Protein AF-A0A944XLC6-F1 (afdb_monomer)

Secondary structure (DSSP, 8-state):
--HHHHHHHH-TTTHHHHHHHHHHHHHHHTHHHH-HHHHHHHHHHHHHHHHHHHHH---TTHHHHHHHHIIIIIHHHHHHHHHTTGGG-S----HHHHHHHHTT-

Mean predicted aligned error: 4.11 Å

Sequence (105 aa):
IDMAKQFAIKNPEYGFENYSNYWLNSLYKIQKRLGGERYKSLLTQLKIALQNHQNNGDLDDYLPLIKSLLVDYYDPMYDFQINHKKQRVIFEGNSQEVKSFLDKN

Structure (mmCIF, N/CA/C/O backbone):
data_AF-A0A944XLC6-F1
#
_entry.id   AF-A0A944XLC6-F1
#
loop_
_atom_site.group_PDB
_atom_site.id
_atom_site.type_symbol
_atom_site.label_atom_id
_atom_site.label_alt_id
_atom_site.label_comp_id
_atom_site.label_asym_id
_atom_site.label_entity_id
_atom_site.label_seq_id
_atom_site.pdbx_PDB_ins_code
_atom_site.Cartn_x
_atom_site.Cartn_y
_atom_site.Cartn_z
_atom_site.occupancy
_atom_site.B_iso_or_equiv
_atom_site.auth_seq_id
_atom_site.auth_comp_id
_atom_site.auth_asym_id
_atom_site.auth_atom_id
_atom_site.pdbx_PDB_model_num
ATOM 1 N N . ILE A 1 1 ? -9.097 -3.928 -12.815 1.00 57.00 1 ILE A N 1
ATOM 2 C CA . ILE A 1 1 ? -8.561 -2.841 -13.669 1.00 57.00 1 ILE A CA 1
ATOM 3 C C . ILE A 1 1 ? -7.047 -2.883 -13.537 1.00 57.00 1 ILE A C 1
ATOM 5 O O . ILE A 1 1 ? 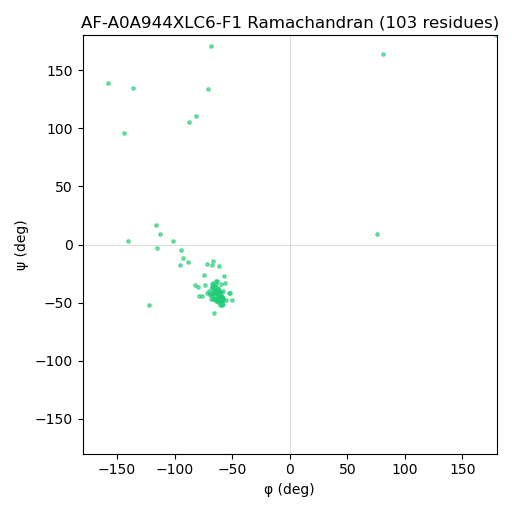-6.563 -2.843 -12.415 1.00 57.00 1 ILE A O 1
ATOM 9 N N . ASP A 1 2 ? -6.326 -3.048 -14.642 1.00 86.44 2 ASP A N 1
ATOM 10 C CA . ASP A 1 2 ? -4.860 -3.114 -14.668 1.00 86.44 2 ASP A CA 1
ATOM 11 C C . ASP A 1 2 ? -4.293 -1.690 -14.784 1.00 86.44 2 ASP A C 1
ATOM 13 O O . ASP A 1 2 ? -4.416 -1.042 -15.826 1.00 86.44 2 ASP A O 1
ATOM 17 N N . MET A 1 3 ? -3.747 -1.171 -13.681 1.00 92.00 3 MET A N 1
ATOM 18 C CA . MET A 1 3 ? -3.285 0.218 -13.590 1.00 92.00 3 MET A CA 1
ATOM 19 C C . MET A 1 3 ? -2.104 0.499 -14.521 1.00 92.00 3 MET A C 1
ATOM 21 O O . MET A 1 3 ? -2.078 1.553 -15.152 1.00 92.00 3 MET A O 1
ATOM 25 N N . ALA A 1 4 ? -1.159 -0.435 -14.655 1.00 93.69 4 ALA A N 1
ATOM 26 C CA . ALA A 1 4 ? -0.010 -0.257 -15.541 1.00 93.69 4 ALA A CA 1
ATOM 27 C C . ALA A 1 4 ? -0.469 -0.090 -16.997 1.00 93.69 4 ALA A C 1
ATOM 29 O O . ALA A 1 4 ? -0.031 0.837 -17.684 1.00 93.69 4 ALA A O 1
ATOM 30 N N . LYS A 1 5 ? -1.454 -0.889 -17.430 1.00 94.12 5 LYS A N 1
ATOM 31 C CA . LYS A 1 5 ? -2.084 -0.724 -18.750 1.00 94.12 5 LYS A CA 1
ATOM 32 C C . LYS A 1 5 ? -2.780 0.624 -18.914 1.00 94.12 5 LYS A C 1
ATOM 34 O O . LYS A 1 5 ? -2.678 1.222 -19.979 1.00 94.12 5 LYS A O 1
ATOM 39 N N . GLN A 1 6 ? -3.465 1.136 -17.891 1.00 95.69 6 GLN A N 1
ATOM 40 C CA . GLN A 1 6 ? -4.107 2.454 -17.983 1.00 95.69 6 GLN A CA 1
ATOM 41 C C . GLN A 1 6 ? -3.095 3.586 -18.175 1.00 95.69 6 GLN A C 1
ATOM 43 O O . GLN A 1 6 ? -3.324 4.480 -18.992 1.00 95.69 6 GLN A O 1
ATOM 48 N N . PHE A 1 7 ? -1.968 3.542 -17.461 1.00 96.69 7 PHE A N 1
ATOM 49 C CA . PHE A 1 7 ? -0.895 4.510 -17.668 1.00 96.69 7 PHE A CA 1
ATOM 50 C C . PHE A 1 7 ? -0.277 4.387 -19.066 1.00 96.69 7 PHE A C 1
ATOM 52 O O . PHE A 1 7 ? -0.058 5.414 -19.705 1.00 96.69 7 PHE A O 1
ATOM 59 N N . ALA A 1 8 ? -0.072 3.163 -19.566 1.00 95.25 8 ALA A N 1
ATOM 60 C CA . ALA A 1 8 ? 0.419 2.917 -20.923 1.00 95.25 8 ALA A CA 1
ATOM 61 C C . ALA A 1 8 ? -0.544 3.430 -22.009 1.00 95.25 8 ALA A C 1
ATOM 63 O O . ALA A 1 8 ? -0.107 4.054 -22.968 1.00 95.25 8 ALA A O 1
ATOM 64 N N . ILE A 1 9 ? -1.859 3.243 -21.843 1.00 96.56 9 ILE A N 1
ATOM 65 C CA . ILE A 1 9 ? -2.869 3.777 -22.775 1.00 96.56 9 ILE A CA 1
ATOM 66 C C . ILE A 1 9 ? -2.850 5.310 -22.783 1.00 96.56 9 ILE A C 1
ATOM 68 O O . ILE A 1 9 ? -2.970 5.928 -23.838 1.00 96.56 9 ILE A O 1
ATOM 72 N N . LYS A 1 10 ? -2.713 5.937 -21.609 1.00 96.31 10 LYS A N 1
ATOM 73 C CA . LYS A 1 10 ? -2.743 7.399 -21.478 1.00 96.31 10 LYS A CA 1
ATOM 74 C C . LYS A 1 10 ? -1.469 8.069 -22.000 1.00 96.31 10 LYS A C 1
ATOM 76 O O . LYS A 1 10 ? -1.538 9.183 -22.511 1.00 96.31 10 LYS A O 1
ATOM 81 N N . ASN A 1 11 ? -0.319 7.427 -21.824 1.00 96.38 11 ASN A N 1
ATOM 82 C CA . ASN A 1 11 ? 0.972 7.905 -22.299 1.00 96.38 11 ASN A CA 1
ATOM 83 C C . ASN A 1 11 ? 1.815 6.694 -22.738 1.00 96.38 11 ASN A C 1
ATOM 85 O O . ASN A 1 11 ? 2.443 6.068 -21.888 1.00 96.38 11 ASN A O 1
ATOM 89 N N . PRO A 1 12 ? 1.827 6.342 -24.034 1.00 94.25 12 PRO A N 1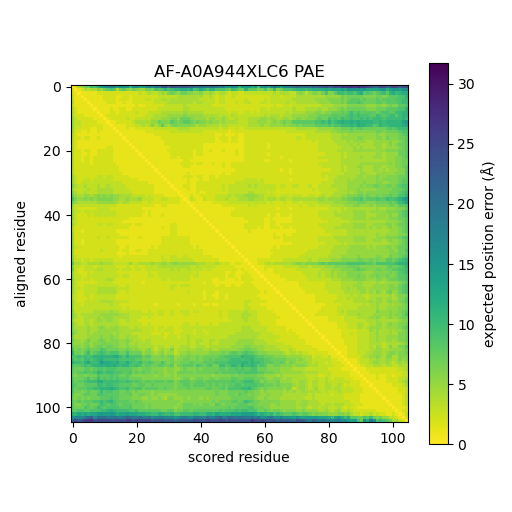
ATOM 90 C CA . PRO A 1 12 ? 2.539 5.157 -24.517 1.00 94.25 12 PRO A CA 1
ATOM 91 C C . PRO A 1 12 ? 4.057 5.209 -24.323 1.00 94.25 12 PRO A C 1
ATOM 93 O O . PRO A 1 12 ? 4.676 4.172 -24.114 1.00 94.25 12 PRO A O 1
ATOM 96 N N . GLU A 1 13 ? 4.651 6.403 -24.368 1.00 95.69 13 GLU A N 1
ATOM 97 C CA . GLU A 1 13 ? 6.102 6.594 -24.257 1.00 95.69 13 GLU A CA 1
ATOM 98 C C . GLU A 1 13 ? 6.578 6.500 -22.800 1.00 95.69 13 GLU A C 1
ATOM 100 O O . GLU A 1 13 ? 7.542 5.802 -22.499 1.00 95.69 13 GLU A O 1
ATOM 105 N N . TYR A 1 14 ? 5.850 7.133 -21.873 1.00 96.88 14 TYR A N 1
ATOM 106 C CA . TYR A 1 14 ? 6.236 7.240 -20.458 1.00 96.88 14 TYR A CA 1
ATOM 107 C C . TYR A 1 14 ? 5.270 6.528 -19.504 1.00 96.88 14 TYR A C 1
ATOM 109 O O . TYR A 1 14 ? 5.237 6.809 -18.305 1.00 96.88 14 TYR A O 1
ATOM 117 N N . GLY A 1 15 ? 4.415 5.638 -20.002 1.00 97.12 15 GLY A N 1
ATOM 118 C CA . GLY A 1 15 ? 3.337 5.035 -19.216 1.00 97.12 15 GLY A CA 1
ATOM 119 C C . GLY A 1 15 ? 3.854 4.267 -18.006 1.00 97.12 15 GLY A C 1
ATOM 120 O O . GLY A 1 15 ? 3.418 4.504 -16.880 1.00 97.12 15 GLY A O 1
ATOM 121 N N . PHE A 1 16 ? 4.846 3.403 -18.215 1.00 96.88 16 PHE A N 1
ATOM 122 C CA . PHE A 1 16 ? 5.426 2.627 -17.123 1.00 96.88 16 PHE A CA 1
ATOM 123 C C . PHE A 1 16 ? 6.191 3.502 -16.117 1.00 96.88 16 PHE A C 1
ATOM 125 O O . PHE A 1 16 ? 6.109 3.280 -14.908 1.00 96.88 16 PHE A O 1
ATOM 132 N N . GLU A 1 17 ? 6.882 4.542 -16.586 1.00 97.75 17 GLU A N 1
ATOM 133 C CA . GLU A 1 17 ? 7.550 5.506 -15.708 1.00 97.75 17 GLU A CA 1
ATOM 134 C C . GLU A 1 17 ? 6.531 6.259 -14.841 1.00 97.75 17 GLU A C 1
ATOM 136 O O . GLU A 1 17 ? 6.682 6.345 -13.623 1.00 97.75 17 GLU A O 1
ATOM 141 N N . ASN A 1 18 ? 5.437 6.738 -15.435 1.00 98.19 18 ASN A N 1
ATOM 142 C CA . ASN A 1 18 ? 4.362 7.408 -14.706 1.00 98.19 18 ASN A CA 1
ATOM 143 C C . ASN A 1 18 ? 3.690 6.478 -13.683 1.00 98.19 18 ASN A C 1
ATOM 145 O O . ASN A 1 18 ? 3.395 6.903 -12.564 1.00 98.19 18 ASN A O 1
ATOM 149 N N . TYR A 1 19 ? 3.492 5.207 -14.037 1.00 97.75 19 TYR A N 1
ATOM 150 C CA . TYR A 1 19 ? 3.015 4.170 -13.122 1.00 97.75 19 TYR A CA 1
ATOM 151 C C . TYR A 1 19 ? 3.989 3.943 -11.951 1.00 97.75 19 TYR A C 1
ATOM 153 O O . TYR A 1 19 ? 3.575 3.907 -10.789 1.00 97.75 19 TYR A O 1
ATOM 161 N N . SER A 1 20 ? 5.288 3.869 -12.237 1.00 98.12 20 SER A N 1
ATOM 162 C CA . SER A 1 20 ? 6.344 3.728 -11.228 1.00 98.12 20 SER A CA 1
ATOM 163 C C . SER A 1 20 ? 6.378 4.922 -10.279 1.00 98.12 20 SER A C 1
ATOM 165 O O . SER A 1 20 ? 6.347 4.762 -9.057 1.00 98.12 20 SER A O 1
ATOM 167 N N . ASN A 1 21 ? 6.341 6.133 -10.833 1.00 98.38 21 ASN A N 1
ATOM 168 C CA . ASN A 1 21 ? 6.296 7.378 -10.076 1.00 98.38 21 ASN A CA 1
ATOM 169 C C . ASN A 1 21 ? 5.031 7.476 -9.219 1.00 98.38 21 ASN A C 1
ATOM 171 O O . ASN A 1 21 ? 5.094 7.954 -8.088 1.00 98.38 21 ASN A O 1
ATOM 175 N N . TYR A 1 22 ? 3.886 6.995 -9.706 1.00 98.00 22 TYR A N 1
ATOM 176 C CA . TYR A 1 22 ? 2.660 6.932 -8.913 1.00 98.00 22 TYR A CA 1
ATOM 177 C C . TYR A 1 22 ? 2.838 6.077 -7.649 1.00 98.00 22 TYR A C 1
ATOM 179 O O . TYR A 1 22 ? 2.493 6.529 -6.551 1.00 98.00 22 TYR A O 1
ATOM 187 N N . TRP A 1 23 ? 3.417 4.881 -7.774 1.00 97.94 23 TRP A N 1
ATOM 188 C CA . TRP A 1 23 ? 3.699 4.009 -6.631 1.00 97.94 23 TRP A CA 1
ATOM 189 C C . TRP A 1 23 ? 4.709 4.624 -5.659 1.00 97.94 23 TRP A C 1
ATOM 191 O O . TRP A 1 23 ? 4.444 4.693 -4.456 1.00 97.94 23 TRP A O 1
ATOM 201 N N . LEU A 1 24 ? 5.835 5.126 -6.174 1.00 98.50 24 LEU A N 1
ATOM 202 C CA . LEU A 1 24 ? 6.892 5.748 -5.369 1.00 98.50 24 LEU A CA 1
ATOM 203 C C . LEU A 1 24 ? 6.362 6.955 -4.582 1.00 98.50 24 LEU A C 1
ATOM 205 O O . LEU A 1 24 ? 6.589 7.066 -3.376 1.00 98.50 24 LEU A O 1
ATOM 209 N N . ASN A 1 25 ? 5.585 7.820 -5.236 1.00 98.44 25 ASN A N 1
ATOM 210 C CA . ASN A 1 25 ? 4.966 8.977 -4.594 1.00 98.44 25 ASN A CA 1
ATOM 211 C C . ASN A 1 25 ? 3.924 8.571 -3.546 1.00 98.44 25 ASN A C 1
ATOM 213 O O . ASN A 1 25 ? 3.793 9.230 -2.514 1.00 98.44 25 ASN A O 1
ATOM 217 N N . SER A 1 26 ? 3.175 7.495 -3.790 1.00 97.38 26 SER A N 1
ATOM 218 C CA . SER A 1 26 ? 2.184 6.988 -2.836 1.00 97.38 26 SER A CA 1
ATOM 219 C C . SER A 1 26 ? 2.852 6.449 -1.572 1.00 97.38 26 SER A C 1
ATOM 221 O O . SER A 1 26 ? 2.417 6.777 -0.468 1.00 97.38 26 SER A O 1
ATOM 223 N N . LEU A 1 27 ? 3.963 5.720 -1.718 1.00 98.12 27 LEU A N 1
ATOM 224 C CA . LEU A 1 27 ? 4.766 5.257 -0.587 1.00 98.12 27 LEU A CA 1
ATOM 225 C C . LEU A 1 27 ? 5.415 6.429 0.171 1.00 98.12 27 LEU A C 1
ATOM 227 O O . LEU A 1 27 ? 5.405 6.458 1.402 1.00 98.12 27 LEU A O 1
ATOM 231 N N . TYR A 1 28 ? 5.929 7.434 -0.543 1.00 98.19 28 TYR A N 1
ATOM 232 C CA . TYR A 1 28 ? 6.522 8.627 0.069 1.00 98.19 28 TYR A CA 1
ATOM 233 C C . TYR A 1 28 ? 5.527 9.394 0.955 1.00 98.19 28 TYR A C 1
ATOM 235 O O . TYR A 1 28 ? 5.865 9.795 2.069 1.00 98.19 28 TYR A O 1
ATOM 243 N N . LYS A 1 29 ? 4.267 9.539 0.522 1.00 97.88 29 LYS A N 1
ATOM 244 C CA . LYS A 1 29 ? 3.221 10.244 1.293 1.00 97.88 29 LYS A CA 1
ATOM 245 C C . LYS A 1 29 ? 2.987 9.663 2.690 1.00 97.88 29 LYS A C 1
ATOM 247 O O . LYS A 1 29 ? 2.570 10.395 3.587 1.00 97.88 29 LYS A O 1
ATOM 252 N N . ILE A 1 30 ? 3.263 8.374 2.891 1.00 96.62 30 ILE A N 1
ATOM 253 C CA . ILE A 1 30 ? 3.088 7.692 4.180 1.00 96.62 30 ILE A CA 1
ATOM 254 C C . ILE A 1 30 ? 4.402 7.512 4.959 1.00 96.62 30 ILE A C 1
ATOM 256 O O . ILE A 1 30 ? 4.375 6.996 6.075 1.00 96.62 30 ILE A O 1
ATOM 260 N N . GLN A 1 31 ? 5.536 8.017 4.452 1.00 96.94 31 GLN A N 1
ATOM 261 C CA . GLN A 1 31 ? 6.867 7.888 5.067 1.00 96.94 31 GLN A CA 1
ATOM 262 C C . GLN A 1 31 ? 6.887 8.274 6.553 1.00 96.94 31 GLN A C 1
ATOM 264 O O . GLN A 1 31 ? 7.427 7.537 7.376 1.00 96.94 31 GLN A O 1
ATOM 269 N N . LYS A 1 32 ? 6.290 9.419 6.918 1.00 95.50 32 LYS A N 1
ATOM 270 C CA . LYS A 1 32 ? 6.284 9.900 8.313 1.00 95.50 32 LYS A CA 1
ATOM 271 C C . LYS A 1 32 ? 5.609 8.919 9.273 1.00 95.50 32 LYS A C 1
ATOM 273 O O . LYS A 1 32 ? 6.020 8.831 10.422 1.00 95.50 32 LYS A O 1
ATOM 278 N N . ARG A 1 33 ? 4.576 8.207 8.811 1.00 94.06 33 ARG A N 1
ATOM 279 C CA . ARG A 1 33 ? 3.836 7.229 9.621 1.00 94.06 33 ARG A CA 1
ATOM 280 C C . ARG A 1 33 ? 4.546 5.881 9.673 1.00 94.06 33 ARG A C 1
ATOM 282 O O . ARG A 1 33 ? 4.516 5.232 10.707 1.00 94.06 33 ARG A O 1
ATOM 289 N N . LEU A 1 34 ? 5.195 5.488 8.578 1.00 95.12 34 LEU A N 1
ATOM 290 C CA . LEU A 1 34 ? 5.999 4.266 8.521 1.00 95.12 34 LEU A CA 1
ATOM 291 C C . LEU A 1 34 ? 7.257 4.356 9.397 1.00 95.12 34 LEU A C 1
ATOM 293 O O . LEU A 1 34 ? 7.696 3.349 9.945 1.00 95.12 34 LEU A O 1
ATOM 297 N N . GLY A 1 35 ? 7.844 5.550 9.511 1.00 94.88 35 GLY A N 1
ATOM 298 C CA . GLY A 1 35 ? 9.164 5.742 10.105 1.00 94.88 35 GLY A CA 1
ATOM 299 C C . GLY A 1 35 ? 10.295 5.437 9.116 1.00 94.88 35 GLY A C 1
ATOM 300 O O . GLY A 1 35 ? 10.091 4.838 8.060 1.00 94.88 35 GLY A O 1
ATOM 301 N N . GLY A 1 36 ? 11.509 5.886 9.446 1.00 95.06 36 GLY A N 1
ATOM 302 C CA . GLY A 1 36 ? 12.643 5.888 8.513 1.00 95.06 36 GLY A CA 1
ATOM 303 C C . GLY A 1 36 ? 13.069 4.499 8.034 1.00 95.06 36 GLY A C 1
ATOM 304 O O . GLY A 1 36 ? 13.193 4.282 6.832 1.00 95.06 36 GLY A O 1
ATOM 305 N N . GLU A 1 37 ? 13.262 3.557 8.956 1.00 95.50 37 GLU A N 1
ATOM 306 C CA . GLU A 1 37 ? 13.769 2.217 8.628 1.00 95.50 37 GLU A CA 1
ATOM 307 C C . GLU A 1 37 ? 12.762 1.391 7.823 1.00 95.50 37 GLU A C 1
ATOM 309 O O . GLU A 1 37 ? 13.095 0.848 6.768 1.00 95.50 37 GLU A O 1
ATOM 314 N N . ARG A 1 38 ? 11.494 1.376 8.251 1.00 94.56 38 ARG A N 1
ATOM 315 C CA . ARG A 1 38 ? 10.428 0.678 7.524 1.00 94.56 38 ARG A CA 1
ATOM 316 C C . ARG A 1 38 ? 10.221 1.269 6.132 1.00 94.56 38 ARG A C 1
ATOM 318 O O . ARG A 1 38 ? 10.126 0.518 5.167 1.00 94.56 38 ARG A O 1
ATOM 325 N N . TYR A 1 39 ? 10.207 2.598 6.009 1.00 97.56 39 TYR A N 1
ATOM 326 C CA . TYR A 1 39 ? 10.102 3.254 4.707 1.00 97.56 39 TYR A CA 1
ATOM 327 C C . TYR A 1 39 ? 11.239 2.849 3.762 1.00 97.56 39 TYR A C 1
ATOM 329 O O . TYR A 1 39 ? 10.966 2.502 2.617 1.00 97.56 39 TYR A O 1
ATOM 337 N N . LYS A 1 40 ? 12.498 2.850 4.224 1.00 97.62 40 LYS A N 1
ATOM 338 C CA . LYS A 1 40 ? 13.644 2.428 3.399 1.00 97.62 40 LYS A CA 1
ATOM 339 C C . LYS A 1 40 ? 13.489 0.987 2.912 1.00 97.62 40 LYS A C 1
ATOM 341 O O . LYS A 1 40 ? 13.707 0.729 1.733 1.00 97.62 40 LYS A O 1
ATOM 346 N N . SER A 1 41 ? 13.089 0.075 3.799 1.00 97.06 41 SER A N 1
ATOM 347 C CA . SER A 1 41 ? 12.871 -1.335 3.452 1.00 97.06 41 SER A CA 1
ATOM 348 C C . SER A 1 41 ? 11.795 -1.494 2.370 1.00 97.06 41 SER A C 1
ATOM 350 O O . SER A 1 41 ? 12.048 -2.086 1.319 1.00 97.06 41 SER A O 1
ATOM 352 N N . LEU A 1 42 ? 10.628 -0.872 2.569 1.00 97.94 42 LEU A N 1
ATOM 353 C CA . LEU A 1 42 ? 9.522 -0.917 1.608 1.00 97.94 42 LEU A CA 1
ATOM 354 C C . LEU A 1 42 ? 9.876 -0.228 0.284 1.00 97.94 42 LEU A C 1
ATOM 356 O O . LEU A 1 42 ? 9.481 -0.695 -0.779 1.00 97.94 42 LEU A O 1
ATOM 360 N N . LEU A 1 43 ? 10.655 0.856 0.321 1.00 98.44 43 LEU A N 1
ATOM 361 C CA . LEU A 1 43 ? 11.120 1.537 -0.885 1.00 98.44 43 LEU A CA 1
ATOM 362 C C . LEU A 1 43 ? 12.021 0.629 -1.727 1.00 98.44 43 LEU A C 1
ATOM 364 O O . LEU A 1 43 ? 11.890 0.608 -2.949 1.00 98.44 43 LEU A O 1
ATOM 368 N N . THR A 1 44 ? 12.920 -0.121 -1.090 1.00 98.19 44 THR A N 1
ATOM 369 C CA . THR A 1 44 ? 13.772 -1.098 -1.778 1.00 98.19 44 THR A CA 1
ATOM 370 C C . THR A 1 44 ? 12.936 -2.205 -2.414 1.00 98.19 44 THR A C 1
ATOM 372 O O . THR A 1 44 ? 13.112 -2.481 -3.597 1.00 98.19 44 THR A O 1
ATOM 375 N N . GLN A 1 45 ? 11.984 -2.782 -1.673 1.00 97.88 45 GLN A N 1
ATOM 376 C CA . GLN A 1 45 ? 11.079 -3.811 -2.202 1.00 97.88 45 GLN A CA 1
ATOM 377 C C . GLN A 1 45 ? 10.268 -3.297 -3.395 1.00 97.88 45 GLN A C 1
ATOM 379 O O . GLN A 1 45 ? 10.206 -3.951 -4.431 1.00 97.88 45 GLN A O 1
ATOM 384 N N . LEU A 1 46 ? 9.712 -2.087 -3.290 1.00 98.50 46 LEU A N 1
ATOM 385 C CA . LEU A 1 46 ? 8.946 -1.478 -4.372 1.00 98.50 46 LEU A CA 1
ATOM 386 C C . LEU A 1 46 ? 9.795 -1.257 -5.631 1.00 98.50 46 LEU A C 1
ATOM 388 O O . LEU A 1 46 ? 9.311 -1.480 -6.737 1.00 98.50 46 LEU A O 1
ATOM 392 N N . LYS A 1 47 ? 11.056 -0.833 -5.487 1.00 98.44 47 LYS A N 1
ATOM 393 C CA . LYS A 1 47 ? 11.961 -0.662 -6.634 1.00 98.44 47 LYS A CA 1
ATOM 394 C C . LYS A 1 47 ? 12.258 -1.986 -7.336 1.00 98.44 47 LYS A C 1
ATOM 396 O O . LYS A 1 47 ? 12.237 -2.012 -8.561 1.00 98.44 47 LYS A O 1
ATOM 401 N N . ILE A 1 48 ? 12.489 -3.058 -6.577 1.00 98.00 48 ILE A N 1
ATOM 402 C CA . ILE A 1 48 ? 12.699 -4.407 -7.128 1.00 98.00 48 ILE A CA 1
ATOM 403 C C . ILE A 1 48 ? 11.449 -4.860 -7.889 1.00 98.00 48 ILE A C 1
ATOM 405 O O . ILE A 1 48 ? 11.548 -5.233 -9.055 1.00 98.00 48 ILE A O 1
ATOM 409 N N . ALA A 1 49 ? 10.270 -4.723 -7.275 1.00 98.12 49 ALA A N 1
ATOM 410 C CA . ALA A 1 49 ? 9.007 -5.102 -7.899 1.00 98.12 49 ALA A CA 1
ATOM 411 C C . ALA A 1 49 ? 8.734 -4.331 -9.198 1.00 98.12 49 ALA A C 1
ATOM 413 O O . ALA A 1 49 ? 8.353 -4.920 -10.204 1.00 98.12 49 ALA A O 1
ATOM 414 N N . LEU A 1 50 ? 8.974 -3.015 -9.205 1.00 98.25 50 LEU A N 1
ATOM 415 C CA . LEU A 1 50 ? 8.834 -2.190 -10.407 1.00 98.25 50 LEU A CA 1
ATOM 416 C C . LEU A 1 50 ? 9.828 -2.589 -11.502 1.00 98.25 50 LEU A C 1
ATOM 418 O O . LEU A 1 50 ? 9.451 -2.642 -12.668 1.00 98.25 50 LEU A O 1
ATOM 422 N N . GLN A 1 51 ? 11.075 -2.889 -11.139 1.00 98.12 51 GLN A N 1
ATOM 423 C CA . GLN A 1 51 ? 12.093 -3.316 -12.093 1.00 98.12 51 GLN A CA 1
ATOM 424 C C . GLN A 1 51 ? 11.735 -4.658 -12.742 1.00 98.12 51 GLN A C 1
ATOM 426 O O . GLN A 1 51 ? 11.825 -4.784 -13.963 1.00 98.12 51 GLN A O 1
ATOM 431 N N . ASN A 1 52 ? 11.310 -5.648 -11.955 1.00 97.69 52 ASN A N 1
ATOM 432 C CA . ASN A 1 52 ? 10.932 -6.955 -12.488 1.00 97.69 52 ASN A CA 1
ATOM 433 C C . ASN A 1 52 ? 9.670 -6.845 -13.348 1.00 97.69 52 ASN A C 1
ATOM 435 O O . ASN A 1 52 ? 9.705 -7.217 -14.519 1.00 97.69 52 ASN A O 1
ATOM 439 N N . HIS A 1 53 ? 8.640 -6.148 -12.871 1.00 97.06 53 HIS A N 1
ATOM 440 C CA . HIS A 1 53 ? 7.452 -5.851 -13.671 1.00 97.06 53 HIS A CA 1
ATOM 441 C C . HIS A 1 53 ? 7.796 -5.205 -15.022 1.00 97.06 53 HIS A C 1
ATOM 443 O O . HIS A 1 53 ? 7.242 -5.605 -16.045 1.00 97.06 53 HIS A O 1
ATOM 449 N N . GLN A 1 54 ? 8.748 -4.268 -15.070 1.00 96.06 54 GLN A N 1
ATOM 450 C CA . GLN A 1 54 ? 9.174 -3.662 -16.334 1.00 96.06 54 GLN A CA 1
ATOM 451 C C . GLN A 1 54 ? 9.893 -4.647 -17.262 1.00 96.06 54 GLN A C 1
ATOM 453 O O . GLN A 1 54 ? 9.670 -4.632 -18.471 1.00 96.06 54 GLN A O 1
ATOM 458 N N . ASN A 1 55 ? 10.789 -5.461 -16.706 1.00 96.81 55 ASN A N 1
ATOM 459 C CA . ASN A 1 55 ? 11.709 -6.283 -17.485 1.00 96.81 55 ASN A CA 1
ATOM 460 C C . ASN A 1 55 ? 11.065 -7.561 -18.023 1.00 96.81 55 ASN A C 1
ATOM 462 O O . ASN A 1 55 ? 11.414 -8.007 -19.114 1.00 96.81 55 ASN A O 1
ATOM 466 N N . ASN A 1 56 ? 10.173 -8.180 -17.252 1.00 95.88 56 ASN A N 1
ATOM 467 C CA . ASN A 1 56 ? 9.629 -9.499 -17.574 1.00 95.88 56 ASN A CA 1
ATOM 468 C C . ASN A 1 56 ? 8.126 -9.645 -17.272 1.00 95.88 56 ASN A C 1
ATOM 470 O O . ASN A 1 56 ? 7.570 -10.717 -17.502 1.00 95.88 56 ASN A O 1
ATOM 474 N N . GLY A 1 57 ? 7.456 -8.582 -16.814 1.00 94.94 57 GLY A N 1
ATOM 475 C CA . GLY A 1 57 ? 6.028 -8.615 -16.491 1.00 94.94 57 GLY A CA 1
ATOM 476 C C . GLY A 1 57 ? 5.691 -9.321 -15.175 1.00 94.94 57 GLY A C 1
ATOM 477 O O . GLY A 1 57 ? 4.512 -9.551 -14.915 1.00 94.94 57 GLY A O 1
ATOM 478 N N . ASP A 1 58 ? 6.692 -9.662 -14.360 1.00 95.56 58 ASP A N 1
ATOM 479 C CA . ASP A 1 58 ? 6.506 -10.320 -13.068 1.00 95.56 58 ASP A CA 1
ATOM 480 C C . ASP A 1 58 ? 5.903 -9.360 -12.029 1.00 95.56 58 ASP A C 1
ATOM 482 O O . ASP A 1 58 ? 6.318 -8.206 -11.891 1.00 95.56 58 ASP A O 1
ATOM 486 N N . LEU A 1 59 ? 4.896 -9.845 -11.304 1.00 95.50 59 LEU A N 1
ATOM 487 C CA . LEU A 1 59 ? 4.164 -9.101 -10.283 1.00 95.50 59 LEU A CA 1
ATOM 488 C C . LEU A 1 59 ? 4.347 -9.679 -8.870 1.00 95.50 59 LEU A C 1
ATOM 490 O O . LEU A 1 59 ? 3.834 -9.094 -7.912 1.00 95.50 59 LEU A O 1
ATOM 494 N N . ASP A 1 60 ? 5.064 -10.791 -8.712 1.00 96.50 60 ASP A N 1
ATOM 495 C CA . ASP A 1 60 ? 5.146 -11.522 -7.445 1.00 96.50 60 ASP A CA 1
ATOM 496 C C . ASP A 1 60 ? 5.863 -10.709 -6.359 1.00 96.50 60 ASP A C 1
ATOM 498 O O . ASP A 1 60 ? 5.466 -10.722 -5.190 1.00 96.50 60 ASP A O 1
ATOM 502 N N . ASP A 1 61 ? 6.841 -9.889 -6.745 1.00 96.19 61 ASP A N 1
ATOM 503 C CA . ASP A 1 61 ? 7.591 -9.028 -5.826 1.00 96.19 61 ASP A CA 1
ATOM 504 C C . ASP A 1 61 ? 6.755 -7.902 -5.192 1.00 96.19 61 ASP A C 1
ATOM 506 O O . ASP A 1 61 ? 7.165 -7.310 -4.188 1.00 96.19 61 ASP A O 1
ATOM 510 N N . TYR A 1 62 ? 5.553 -7.612 -5.708 1.00 97.06 62 TYR A N 1
ATOM 511 C CA . TYR A 1 62 ? 4.633 -6.692 -5.031 1.00 97.06 62 TYR A CA 1
ATOM 512 C C . TYR A 1 62 ? 3.976 -7.321 -3.800 1.00 97.06 62 TYR A C 1
ATOM 514 O O . TYR A 1 62 ? 3.593 -6.595 -2.881 1.00 97.06 62 TYR A O 1
ATOM 522 N N . LEU A 1 63 ? 3.828 -8.648 -3.746 1.00 96.31 63 LEU A N 1
ATOM 523 C CA . LEU A 1 63 ? 3.137 -9.338 -2.654 1.00 96.31 63 LEU A CA 1
ATOM 524 C C . LEU A 1 63 ? 3.740 -9.062 -1.266 1.00 96.31 63 LEU A C 1
ATOM 526 O O . LEU A 1 63 ? 2.975 -8.678 -0.374 1.00 96.31 63 LEU A O 1
ATOM 530 N N . PRO A 1 64 ? 5.062 -9.207 -1.029 1.00 94.81 64 PRO A N 1
ATOM 531 C CA . PRO A 1 64 ? 5.640 -8.917 0.284 1.00 94.81 64 PRO A CA 1
ATOM 532 C C . PRO A 1 64 ? 5.469 -7.445 0.688 1.00 94.81 64 PRO A C 1
ATOM 534 O O . PRO A 1 64 ? 5.141 -7.165 1.845 1.00 94.81 64 PRO A O 1
ATOM 537 N N . LEU A 1 65 ? 5.608 -6.519 -0.267 1.00 96.06 65 LEU A N 1
ATOM 538 C CA . LEU A 1 65 ? 5.382 -5.087 -0.061 1.00 96.06 65 LEU A CA 1
ATOM 539 C C . LEU A 1 65 ? 3.935 -4.812 0.373 1.00 96.06 65 LEU A C 1
ATOM 541 O O . LEU A 1 65 ? 3.704 -4.150 1.387 1.00 96.06 65 LEU A O 1
ATOM 545 N N . ILE A 1 66 ? 2.958 -5.325 -0.383 1.00 96.56 66 ILE A N 1
ATOM 546 C CA . ILE A 1 66 ? 1.525 -5.141 -0.112 1.00 96.56 66 ILE A CA 1
ATOM 547 C C . ILE A 1 66 ? 1.168 -5.745 1.243 1.00 96.56 66 ILE A C 1
ATOM 549 O O . ILE A 1 66 ? 0.490 -5.097 2.037 1.00 96.56 66 ILE A O 1
ATOM 553 N N . LYS A 1 67 ? 1.665 -6.950 1.545 1.00 96.62 67 LYS A N 1
ATOM 554 C CA . LYS A 1 67 ? 1.436 -7.598 2.838 1.00 96.62 67 LYS A CA 1
ATOM 555 C C . LYS A 1 67 ? 1.941 -6.740 3.996 1.00 96.62 67 LYS A C 1
ATOM 557 O O . LYS A 1 67 ? 1.198 -6.549 4.952 1.00 96.62 67 LYS A O 1
ATOM 562 N N . SER A 1 68 ? 3.162 -6.206 3.916 1.00 94.75 68 SER A N 1
ATOM 563 C CA . SER A 1 68 ? 3.695 -5.350 4.985 1.00 94.75 68 SER A CA 1
ATOM 564 C C . SER A 1 68 ? 2.913 -4.042 5.112 1.00 94.75 68 SER A C 1
ATOM 566 O O . SER A 1 68 ? 2.619 -3.615 6.225 1.00 94.75 68 SER A O 1
ATOM 568 N N . LEU A 1 69 ? 2.497 -3.425 4.001 1.00 96.62 69 LEU A N 1
ATOM 569 C CA . LEU A 1 69 ? 1.640 -2.237 4.053 1.00 96.62 69 LEU A CA 1
ATOM 570 C C . LEU A 1 69 ? 0.295 -2.530 4.731 1.00 96.62 69 LEU A C 1
ATOM 572 O O . LEU A 1 69 ? -0.147 -1.735 5.558 1.00 96.62 69 LEU A O 1
ATOM 576 N N . LEU A 1 70 ? -0.351 -3.649 4.402 1.00 96.81 70 LEU A N 1
ATOM 577 C CA . LEU A 1 70 ? -1.630 -4.027 5.001 1.00 96.81 70 LEU A CA 1
ATOM 578 C C . LEU A 1 70 ? -1.473 -4.316 6.496 1.00 96.81 70 LEU A C 1
ATOM 580 O O . LEU A 1 70 ? -2.036 -3.598 7.314 1.00 96.81 70 LEU A O 1
ATOM 584 N N . VAL A 1 71 ? -0.626 -5.284 6.841 1.00 95.00 71 VAL A N 1
ATOM 585 C CA . VAL A 1 71 ? -0.515 -5.807 8.209 1.00 95.00 71 VAL A CA 1
ATOM 586 C C . VAL A 1 71 ? 0.155 -4.818 9.158 1.00 95.00 71 VAL A C 1
ATOM 588 O O . VAL A 1 71 ? -0.277 -4.656 10.295 1.00 95.00 71 VAL A O 1
ATOM 591 N N . ASP A 1 72 ? 1.214 -4.140 8.718 1.00 90.94 72 ASP A N 1
ATOM 592 C CA . ASP A 1 72 ? 2.024 -3.335 9.635 1.00 90.94 72 ASP A CA 1
ATOM 593 C C . ASP A 1 72 ? 1.620 -1.858 9.670 1.00 90.94 72 ASP A C 1
ATOM 595 O O . ASP A 1 72 ? 2.035 -1.131 10.576 1.00 90.94 72 ASP A O 1
ATOM 599 N N . TYR A 1 73 ? 0.872 -1.380 8.671 1.00 93.62 73 TYR A N 1
ATOM 600 C CA . TYR A 1 73 ? 0.512 0.033 8.560 1.00 93.62 73 TYR A CA 1
ATOM 601 C C . TYR A 1 73 ? -0.999 0.269 8.534 1.00 93.62 73 TYR A C 1
ATOM 603 O O . TYR A 1 73 ? -1.489 1.073 9.333 1.00 93.62 73 TYR A O 1
ATOM 611 N N . TYR A 1 74 ? -1.743 -0.406 7.656 1.00 96.00 74 TYR A N 1
ATOM 612 C CA . TYR A 1 74 ? -3.182 -0.177 7.534 1.00 96.00 74 TYR A CA 1
ATOM 613 C C . TYR A 1 74 ? -3.985 -0.826 8.663 1.00 96.00 74 TYR A C 1
ATOM 615 O O . TYR A 1 74 ? -4.821 -0.130 9.237 1.00 96.00 74 TYR A O 1
ATOM 623 N N . ASP A 1 75 ? -3.702 -2.075 9.038 1.00 94.81 75 ASP A N 1
ATOM 624 C CA . ASP A 1 75 ? -4.454 -2.790 10.079 1.00 94.81 75 ASP A CA 1
ATOM 625 C C . ASP A 1 75 ? -4.409 -2.048 11.431 1.00 94.81 75 ASP A C 1
ATOM 627 O O . ASP A 1 75 ? -5.475 -1.673 11.929 1.00 94.81 75 ASP A O 1
ATOM 631 N N . PRO A 1 76 ? -3.237 -1.651 11.983 1.00 94.44 76 PRO A N 1
ATOM 632 C CA . PRO A 1 76 ? -3.197 -0.921 13.253 1.00 94.44 76 PRO A CA 1
ATOM 633 C C . PRO A 1 76 ? -3.874 0.453 13.169 1.00 94.44 76 PRO A C 1
ATOM 635 O O . PRO A 1 76 ? -4.473 0.936 14.135 1.00 94.44 76 PRO A O 1
ATOM 638 N N . MET A 1 77 ? -3.784 1.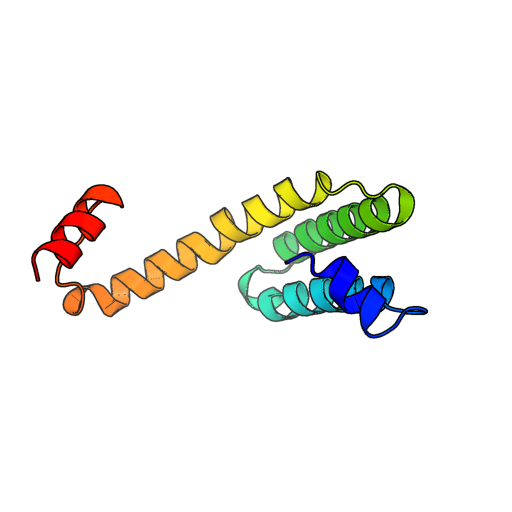113 12.008 1.00 94.31 77 MET A N 1
ATOM 639 C CA . MET A 1 77 ? -4.451 2.392 11.777 1.00 94.31 77 MET A CA 1
ATOM 640 C C . MET A 1 77 ? -5.974 2.223 11.765 1.00 94.31 77 MET A C 1
ATOM 642 O O . MET A 1 77 ? -6.678 3.063 12.332 1.00 94.31 77 MET A O 1
ATOM 646 N N . TYR A 1 78 ? -6.487 1.179 11.116 1.00 94.56 78 TYR A N 1
ATOM 647 C CA . TYR A 1 78 ? -7.916 0.899 11.066 1.00 94.56 78 TYR A CA 1
ATOM 648 C C . TYR A 1 78 ? -8.452 0.472 12.426 1.00 94.56 78 TYR A C 1
ATOM 650 O O . TYR A 1 78 ? -9.458 1.040 12.851 1.00 94.56 78 TYR A O 1
ATOM 658 N N . ASP A 1 79 ? -7.748 -0.389 13.158 1.00 93.56 79 ASP A N 1
ATOM 659 C CA . ASP A 1 79 ? -8.114 -0.772 14.525 1.00 93.56 79 ASP A CA 1
ATOM 660 C C . ASP A 1 79 ? -8.247 0.455 15.428 1.00 93.56 79 ASP A C 1
ATOM 662 O O . ASP A 1 79 ? -9.251 0.642 16.120 1.00 93.56 79 ASP A O 1
ATOM 666 N N . PHE A 1 80 ? -7.266 1.359 15.379 1.00 94.19 80 PHE A N 1
ATOM 667 C CA . 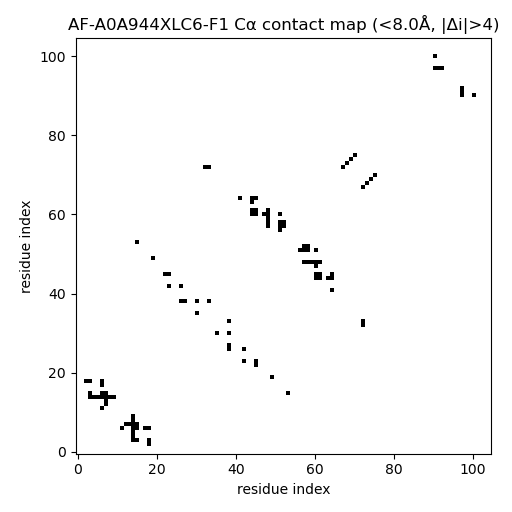PHE A 1 80 ? -7.312 2.609 16.131 1.00 94.19 80 PHE A CA 1
ATOM 668 C C . PHE A 1 80 ? -8.520 3.478 15.741 1.00 94.19 80 PHE A C 1
ATOM 670 O O . PHE A 1 80 ? -9.251 3.975 16.603 1.00 94.19 80 PHE A O 1
ATOM 677 N N . GLN A 1 81 ? -8.767 3.644 14.437 1.00 93.69 81 GLN A N 1
ATOM 678 C CA . GLN A 1 81 ? -9.889 4.440 13.937 1.00 93.69 81 GLN A CA 1
ATOM 679 C C . GLN A 1 81 ? -11.251 3.847 14.311 1.00 93.69 81 GLN A C 1
ATOM 681 O O . GLN A 1 81 ? -12.167 4.608 14.640 1.00 93.69 81 GLN A O 1
ATOM 686 N N . ILE A 1 82 ? -11.397 2.522 14.250 1.00 92.81 82 ILE A N 1
ATOM 687 C CA . ILE A 1 82 ? -12.619 1.804 14.622 1.00 92.81 82 ILE A CA 1
ATOM 688 C C . ILE A 1 82 ? -12.864 1.957 16.120 1.00 92.81 82 ILE A C 1
ATOM 690 O O . ILE A 1 82 ? -13.957 2.362 16.515 1.00 92.81 82 ILE A O 1
ATOM 694 N N . ASN A 1 83 ? -11.839 1.750 16.950 1.00 93.44 83 ASN A N 1
ATOM 695 C CA . ASN A 1 83 ? -11.949 1.885 18.402 1.00 93.44 83 ASN A CA 1
ATOM 696 C C . ASN A 1 83 ? -12.420 3.283 18.830 1.00 93.44 83 ASN A C 1
ATOM 698 O O . ASN A 1 83 ? -13.289 3.406 19.691 1.00 93.44 83 ASN A O 1
ATOM 702 N N . HIS A 1 84 ? -11.948 4.346 18.175 1.00 93.69 84 HIS A N 1
ATOM 703 C CA . HIS A 1 84 ? -12.431 5.713 18.423 1.00 93.69 84 HIS A CA 1
ATOM 704 C C . HIS A 1 84 ? -13.879 5.975 17.999 1.00 93.69 84 HIS A C 1
ATOM 706 O O . HIS A 1 84 ? -14.485 6.961 18.412 1.00 93.69 84 HIS A O 1
ATOM 712 N N . LYS A 1 85 ? -14.442 5.121 17.148 1.00 94.00 85 LYS A N 1
ATOM 713 C CA . LYS A 1 85 ? -15.792 5.263 16.599 1.00 94.00 85 LYS A CA 1
ATOM 714 C C . LYS A 1 85 ? -16.726 4.166 17.100 1.00 94.00 85 LYS A C 1
ATOM 716 O O . LYS A 1 85 ? -17.852 4.100 16.613 1.00 94.00 85 LYS A O 1
ATOM 721 N N . LYS A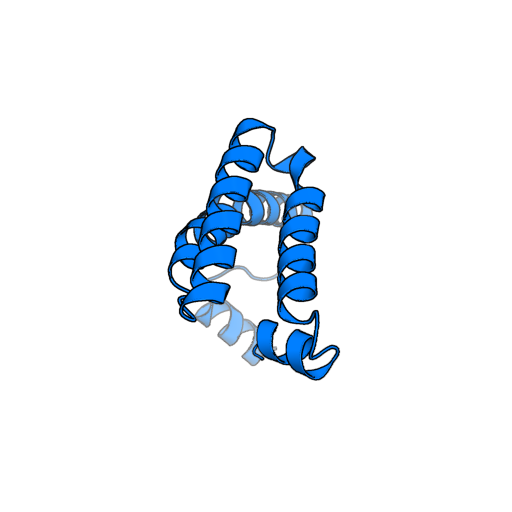 1 86 ? -16.294 3.359 18.076 1.00 92.69 86 LYS A N 1
ATOM 722 C CA . LYS A 1 86 ? -16.994 2.153 18.536 1.00 92.69 86 LYS A CA 1
ATOM 723 C C . LYS A 1 86 ? -18.433 2.426 18.978 1.00 92.69 86 LYS A C 1
ATOM 725 O O . LYS A 1 86 ? -19.319 1.642 18.684 1.00 92.69 86 LYS A O 1
ATOM 730 N N . GLN A 1 87 ? -18.699 3.602 19.545 1.00 94.38 87 GLN A N 1
ATOM 731 C CA . GLN A 1 87 ? -20.052 4.046 19.914 1.00 94.38 87 GLN A CA 1
ATOM 732 C C . GLN A 1 87 ? -21.043 4.176 18.739 1.00 94.38 87 GLN A C 1
ATOM 734 O O . GLN A 1 87 ? -22.245 4.244 18.962 1.00 94.38 87 GLN A O 1
ATOM 739 N N . ARG A 1 88 ? -20.560 4.261 17.490 1.00 94.88 88 ARG A N 1
ATOM 740 C CA . ARG A 1 88 ? -21.395 4.321 16.275 1.00 94.88 88 ARG A CA 1
ATOM 741 C C . ARG A 1 88 ? -21.613 2.949 15.634 1.00 94.88 88 ARG A C 1
ATOM 743 O O . ARG A 1 88 ? -22.322 2.859 14.636 1.00 94.88 88 ARG A O 1
ATOM 750 N N . VAL A 1 89 ? -20.970 1.907 16.159 1.00 93.31 89 VAL A N 1
ATOM 751 C CA . VAL A 1 89 ? -21.098 0.538 15.661 1.00 93.31 89 VAL A CA 1
ATOM 752 C C . VAL A 1 89 ? -22.372 -0.059 16.253 1.00 93.31 89 VAL A C 1
ATOM 754 O O . VAL A 1 89 ? -22.448 -0.290 17.455 1.00 93.31 89 VAL A O 1
ATOM 757 N N . ILE A 1 90 ? -23.384 -0.278 15.411 1.00 95.06 90 ILE A N 1
ATOM 758 C CA . ILE A 1 90 ? -24.664 -0.894 15.811 1.00 95.06 90 ILE A CA 1
ATOM 759 C C . ILE A 1 90 ? -24.642 -2.426 15.722 1.00 95.06 90 ILE A C 1
ATOM 761 O O . ILE A 1 90 ? -25.524 -3.085 16.264 1.00 95.06 90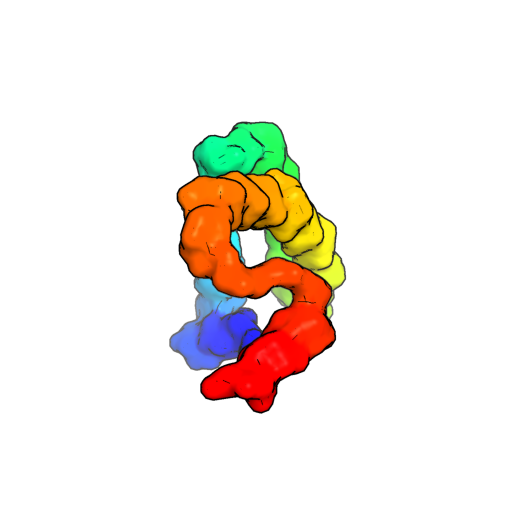 ILE A O 1
ATOM 765 N N . PHE A 1 91 ? -23.644 -2.986 15.033 1.00 95.00 91 PHE A N 1
ATOM 766 C CA . PHE A 1 91 ? -23.438 -4.421 14.870 1.00 95.00 91 PHE A CA 1
ATOM 767 C C . PHE A 1 91 ? -21.966 -4.716 14.529 1.00 95.00 91 PHE A C 1
ATOM 769 O O . PHE A 1 91 ? -21.370 -4.003 13.721 1.00 95.00 91 PHE A O 1
ATOM 776 N N . GLU A 1 92 ? -21.394 -5.765 15.122 1.00 93.69 92 GLU A N 1
ATOM 777 C CA . GLU A 1 92 ? -20.024 -6.247 14.896 1.00 93.69 92 GLU A CA 1
ATOM 778 C C . GLU A 1 92 ? -20.057 -7.779 14.782 1.00 93.69 92 GLU A C 1
ATOM 780 O O . GLU A 1 92 ? -20.727 -8.443 15.571 1.00 93.69 92 GLU A O 1
ATOM 785 N N . GLY A 1 93 ? -19.360 -8.334 13.792 1.00 94.06 93 GLY A N 1
ATOM 786 C CA . GLY A 1 93 ? -19.320 -9.768 13.523 1.00 94.06 93 GLY A CA 1
ATOM 787 C C . GLY A 1 93 ? -18.444 -10.078 12.313 1.00 94.06 93 GLY A C 1
ATOM 788 O O . GLY A 1 93 ? -17.882 -9.178 11.682 1.00 94.06 93 GLY A O 1
ATOM 789 N N . ASN A 1 94 ? -18.326 -11.354 11.968 1.00 96.12 94 ASN A N 1
ATOM 790 C CA . ASN A 1 94 ? -17.636 -11.769 10.753 1.00 96.12 94 ASN A CA 1
ATOM 791 C C . ASN A 1 94 ? -18.407 -11.341 9.486 1.00 96.12 94 ASN A C 1
ATOM 793 O O . ASN A 1 94 ? -19.557 -10.903 9.541 1.00 96.12 94 ASN A O 1
ATOM 797 N N . SER A 1 95 ? -17.779 -11.499 8.317 1.00 95.00 95 SER A N 1
ATOM 798 C CA . SER A 1 95 ? -18.358 -11.088 7.026 1.00 95.00 95 SER A CA 1
ATOM 799 C C . SER A 1 95 ? -19.773 -11.641 6.785 1.00 95.00 95 SER A C 1
ATOM 801 O O . SER A 1 95 ? -20.666 -10.911 6.351 1.00 95.00 95 SER A O 1
ATOM 803 N N . GLN A 1 96 ? -20.012 -12.913 7.124 1.00 96.88 96 GLN A N 1
ATOM 804 C CA . GLN A 1 96 ? -21.311 -13.557 6.935 1.00 96.88 96 GLN A CA 1
ATOM 805 C C . GLN A 1 96 ? -22.370 -13.007 7.899 1.00 96.88 96 GLN A C 1
ATOM 807 O O . GLN A 1 96 ? -23.520 -12.800 7.504 1.00 96.88 96 GLN A O 1
ATOM 812 N N . GLU A 1 97 ? -21.994 -12.747 9.150 1.00 97.44 97 GLU A N 1
ATOM 813 C CA . GLU A 1 97 ? -22.874 -12.165 10.167 1.00 97.44 97 GLU A CA 1
ATOM 814 C C . GLU A 1 97 ? -23.273 -10.734 9.801 1.00 97.44 97 GLU A C 1
ATOM 816 O O . GLU A 1 97 ? -24.458 -10.405 9.821 1.00 97.44 97 GLU A O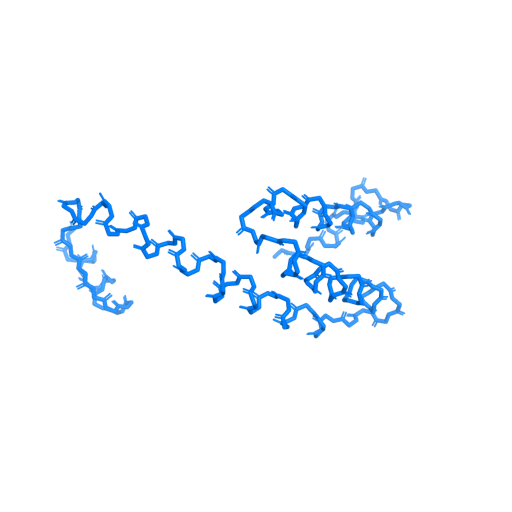 1
ATOM 821 N N . VAL A 1 98 ? -22.304 -9.910 9.383 1.00 96.38 98 VAL A N 1
ATOM 822 C CA . VAL A 1 98 ? -22.545 -8.522 8.957 1.00 96.38 98 VAL A CA 1
ATOM 823 C C . VAL A 1 98 ? -23.467 -8.483 7.745 1.00 96.38 98 VAL A C 1
ATOM 825 O O . VAL A 1 98 ? -24.434 -7.724 7.738 1.00 96.38 98 VAL A O 1
ATOM 828 N N . LYS A 1 99 ? -23.228 -9.340 6.746 1.00 96.69 99 LYS A N 1
ATOM 829 C CA . LYS A 1 99 ? -24.119 -9.456 5.587 1.00 96.69 99 LYS A CA 1
ATOM 830 C C . LYS A 1 99 ? -25.542 -9.826 6.009 1.00 96.69 99 LYS A C 1
ATOM 832 O O . LYS A 1 99 ? -26.496 -9.176 5.601 1.00 96.69 99 LYS A O 1
ATOM 837 N N . SER A 1 100 ? -25.673 -10.815 6.889 1.00 97.06 100 SER A N 1
ATOM 838 C CA . SER A 1 100 ? -26.978 -11.266 7.382 1.00 97.06 100 SER A CA 1
ATOM 839 C C . SER A 1 100 ? -27.716 -10.186 8.182 1.00 97.06 100 SER A C 1
ATOM 841 O O . SER A 1 100 ? -28.942 -10.164 8.179 1.00 97.06 100 SER A O 1
ATOM 843 N N . PHE A 1 101 ? -26.997 -9.308 8.889 1.00 96.31 101 PHE A N 1
ATOM 844 C CA . PHE A 1 101 ? -27.579 -8.154 9.577 1.00 96.31 101 PHE A CA 1
ATOM 845 C C . PHE A 1 101 ? -28.098 -7.101 8.586 1.00 96.31 101 PHE A C 1
ATOM 847 O O . PHE A 1 101 ? -29.191 -6.576 8.786 1.00 96.31 101 PHE A O 1
ATOM 854 N N . LEU A 1 102 ? -27.349 -6.823 7.513 1.00 95.56 102 LEU A N 1
ATOM 855 C CA . LEU A 1 102 ? -27.753 -5.875 6.469 1.00 95.56 102 LEU A CA 1
ATOM 856 C C . LEU A 1 102 ? -28.955 -6.369 5.657 1.00 95.56 102 LEU A C 1
ATOM 858 O O . LEU A 1 102 ? -29.814 -5.566 5.338 1.00 95.56 102 LEU A O 1
ATOM 862 N N . ASP A 1 103 ? -29.048 -7.671 5.372 1.00 95.06 103 ASP A N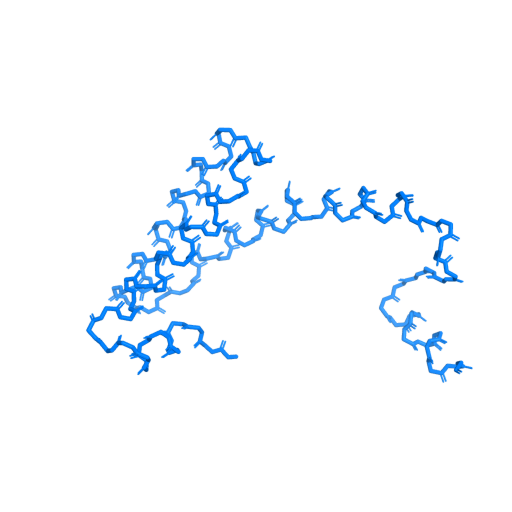 1
ATOM 863 C CA . ASP A 1 103 ? -30.166 -8.246 4.605 1.00 95.06 103 ASP A CA 1
ATOM 864 C C . ASP A 1 103 ? -31.494 -8.285 5.400 1.00 95.06 103 ASP A C 1
ATOM 866 O O . ASP A 1 103 ? -32.563 -8.491 4.827 1.00 95.06 103 ASP A O 1
ATOM 870 N N . LYS A 1 104 ? -31.435 -8.146 6.732 1.00 80.06 104 LYS A N 1
ATOM 871 C CA . LYS A 1 104 ? -32.603 -8.178 7.633 1.00 80.06 104 LYS A CA 1
ATOM 872 C C . LYS A 1 104 ? -33.197 -6.798 7.933 1.00 80.06 104 LYS A C 1
ATOM 874 O O . LYS A 1 104 ? -34.267 -6.748 8.540 1.00 80.06 104 LYS A O 1
ATOM 879 N N . ASN A 1 105 ? -32.503 -5.720 7.571 1.00 60.75 105 ASN A N 1
ATOM 880 C CA . ASN A 1 105 ? -32.916 -4.328 7.780 1.00 60.75 105 ASN A CA 1
ATOM 881 C C . ASN A 1 105 ? -33.153 -3.632 6.438 1.00 60.75 105 ASN A C 1
ATOM 883 O O . ASN A 1 105 ? -33.904 -2.634 6.441 1.00 60.75 105 ASN A O 1
#

Radius of gyration: 18.39 Å; Cα contacts (8 Å, |Δi|>4): 58; chains: 1; bounding box: 47×24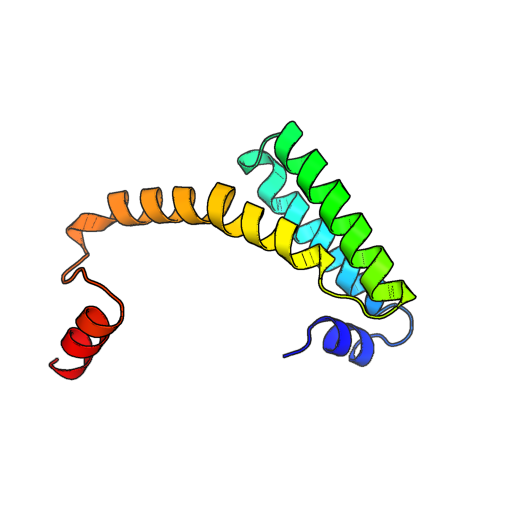×44 Å

pLDDT: mean 95.06, std 5.61, range [57.0, 98.5]

Foldseek 3Di:
DDQLVVLCVVPVVCSLVVVLVVVLVVLVVCDVVCDDPSSVVLNVLSVVQSVCCVPPVDNVSVVVSVVCCVPVPVVVVVVVVCVVVVVVDPDDDDPVVVVVVVVVD

Solvent-accessible surface area (backbone atoms only — not comparable to full-atom values): 6040 Å² total; per-residue (Å²): 136,65,63,57,58,52,31,29,73,76,34,75,90,52,6,63,57,51,42,49,50,51,52,54,53,56,54,54,76,44,30,84,80,56,33,72,68,55,37,54,54,48,52,53,41,49,51,52,22,52,50,41,31,72,75,73,65,45,64,70,55,44,51,65,47,50,49,48,47,43,64,73,49,45,46,61,51,47,52,53,54,48,63,78,44,48,94,75,58,90,76,89,68,55,76,68,54,48,51,55,54,60,77,75,108